Protein AF-A0A7X2TN56-F1 (afdb_monomer)

Nearest PDB structures (foldseek):
  4avc-assembly2_B  TM=2.077E-01  e=2.277E+00  Mycobacterium tuberculosis H37Rv
  4ava-assembly1_A  TM=2.487E-01  e=7.630E+00  Mycobacterium tuberculosis H37Rv
  7xuf-assembly1_C  TM=1.671E-01  e=6.124E+00  Arabidopsis thaliana

Structure (mmCIF, N/CA/C/O backbone):
data_AF-A0A7X2TN56-F1
#
_entry.id   AF-A0A7X2TN56-F1
#
loop_
_atom_site.group_PDB
_atom_site.id
_atom_site.type_symbol
_atom_site.label_atom_id
_atom_site.label_alt_id
_atom_site.label_comp_id
_atom_site.label_asym_id
_atom_site.label_entity_id
_atom_site.label_seq_id
_atom_site.pdbx_PDB_ins_code
_atom_site.Cartn_x
_atom_site.Cartn_y
_atom_site.Cartn_z
_atom_site.occupancy
_atom_site.B_iso_or_equiv
_atom_site.auth_seq_id
_atom_site.auth_comp_id
_atom_site.auth_asym_id
_atom_site.auth_atom_id
_atom_site.pdbx_PDB_model_num
ATOM 1 N N . MET A 1 1 ? 6.027 -19.552 -14.508 1.00 40.97 1 MET A N 1
ATOM 2 C CA . MET A 1 1 ? 5.319 -18.255 -14.494 1.00 40.97 1 MET A CA 1
ATOM 3 C C . MET A 1 1 ? 4.857 -18.017 -13.065 1.00 40.97 1 MET A C 1
ATOM 5 O O . MET A 1 1 ? 4.042 -18.793 -12.585 1.00 40.97 1 MET A O 1
ATOM 9 N N . ASN A 1 2 ? 5.426 -17.042 -12.348 1.00 51.38 2 ASN A N 1
ATOM 10 C CA . ASN A 1 2 ? 4.888 -16.657 -11.040 1.00 51.38 2 ASN A CA 1
ATOM 11 C C . ASN A 1 2 ? 3.576 -15.914 -11.295 1.00 51.38 2 ASN A C 1
ATOM 13 O O . ASN A 1 2 ? 3.593 -14.739 -11.657 1.00 51.38 2 ASN A O 1
ATOM 17 N N . ASN A 1 3 ? 2.447 -16.607 -11.154 1.00 54.91 3 ASN A N 1
ATOM 18 C CA . ASN A 1 3 ? 1.138 -15.969 -11.162 1.00 54.91 3 ASN A CA 1
ATOM 19 C C . ASN A 1 3 ? 1.107 -14.990 -9.982 1.00 54.91 3 ASN A C 1
ATOM 21 O O . ASN A 1 3 ? 1.046 -15.415 -8.831 1.00 54.91 3 ASN A O 1
ATOM 25 N N . LYS A 1 4 ? 1.221 -13.685 -10.257 1.00 68.69 4 LYS A N 1
ATOM 26 C CA . LYS A 1 4 ? 1.075 -12.632 -9.245 1.00 68.69 4 LYS A CA 1
ATOM 27 C C . LYS A 1 4 ? -0.399 -12.599 -8.830 1.00 68.69 4 LYS A C 1
ATOM 29 O O . LYS A 1 4 ? -1.201 -11.891 -9.428 1.00 68.69 4 LYS A O 1
ATOM 34 N N . THR A 1 5 ? -0.768 -13.446 -7.878 1.00 87.38 5 THR A N 1
ATOM 35 C CA . THR A 1 5 ? -2.113 -13.503 -7.306 1.00 87.38 5 THR A CA 1
ATOM 36 C C . THR A 1 5 ? -2.278 -12.427 -6.241 1.00 87.38 5 THR A C 1
ATOM 38 O O . THR A 1 5 ? -1.317 -12.047 -5.572 1.00 87.38 5 THR A O 1
ATOM 41 N N . TRP A 1 6 ? -3.508 -11.948 -6.076 1.00 95.06 6 TRP A N 1
ATOM 42 C CA . TRP A 1 6 ? -3.870 -11.062 -4.975 1.00 95.06 6 TRP A CA 1
ATOM 43 C C . TRP A 1 6 ? -3.708 -11.774 -3.632 1.00 95.06 6 TRP A C 1
ATOM 45 O O . TRP A 1 6 ? -4.160 -12.905 -3.466 1.00 95.06 6 TRP A O 1
ATOM 55 N N . ILE A 1 7 ? -3.084 -11.087 -2.683 1.00 96.50 7 ILE A N 1
ATOM 56 C CA . ILE A 1 7 ? -2.820 -11.543 -1.322 1.00 96.50 7 ILE A CA 1
ATOM 57 C C . ILE A 1 7 ? -3.685 -10.703 -0.381 1.00 96.50 7 ILE A C 1
ATOM 59 O O . ILE A 1 7 ? -3.515 -9.480 -0.337 1.00 96.50 7 ILE A O 1
ATOM 63 N N . PRO A 1 8 ? -4.629 -11.304 0.361 1.00 96.69 8 PRO A N 1
ATOM 64 C CA . PRO A 1 8 ? -5.421 -10.577 1.344 1.00 96.69 8 PRO A CA 1
ATOM 65 C C . PRO A 1 8 ? -4.536 -9.955 2.430 1.00 96.69 8 PRO A C 1
ATOM 67 O O . PRO A 1 8 ? -3.640 -10.610 2.961 1.00 96.69 8 PRO A O 1
ATOM 70 N N . CYS A 1 9 ? -4.830 -8.722 2.850 1.00 94.75 9 CYS A N 1
ATOM 71 C CA . CYS A 1 9 ? -4.097 -8.081 3.954 1.00 94.75 9 CYS A CA 1
ATOM 72 C C . CYS A 1 9 ? -4.238 -8.846 5.281 1.00 94.75 9 CYS A C 1
ATOM 74 O O . CYS A 1 9 ? -3.385 -8.726 6.155 1.00 94.75 9 CYS A O 1
ATOM 76 N N . SER A 1 10 ? -5.317 -9.621 5.434 1.00 94.81 10 SER A N 1
ATOM 77 C CA . SER A 1 10 ? -5.539 -10.519 6.571 1.00 94.81 10 SER A CA 1
ATOM 78 C C . SER A 1 10 ? -4.611 -11.735 6.580 1.00 94.81 10 SER A C 1
ATOM 80 O O . SER A 1 10 ? -4.457 -12.356 7.624 1.00 94.81 10 SER A O 1
ATOM 82 N N . GLU A 1 11 ? -4.043 -12.102 5.429 1.00 95.81 11 GLU A N 1
ATOM 83 C CA . GLU A 1 11 ? -3.051 -13.171 5.324 1.00 95.81 11 GLU A CA 1
ATOM 84 C C . GLU A 1 11 ? -1.667 -12.632 5.686 1.00 95.81 11 GLU A C 1
ATOM 86 O O . GLU A 1 11 ? -1.028 -13.127 6.612 1.00 95.81 11 GLU A O 1
ATOM 91 N N . ARG A 1 12 ? -1.212 -11.592 4.975 1.00 94.88 12 ARG A N 1
ATOM 92 C 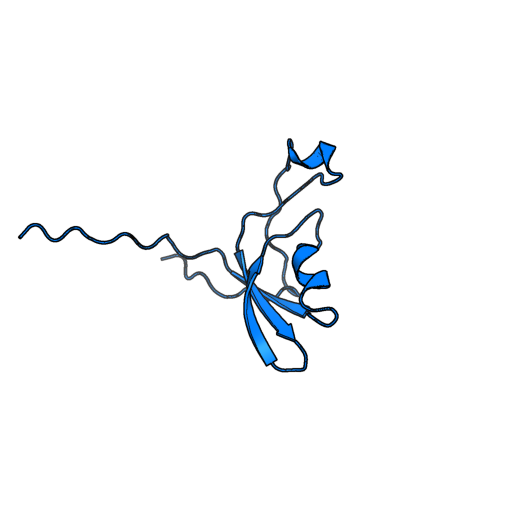CA . ARG A 1 12 ? 0.048 -10.899 5.265 1.00 94.88 12 ARG A CA 1
ATOM 93 C C . ARG A 1 12 ? 0.130 -9.539 4.584 1.00 94.88 12 ARG A C 1
ATOM 95 O O . ARG A 1 12 ? -0.527 -9.288 3.573 1.00 94.88 12 ARG A O 1
ATOM 102 N N . LEU A 1 13 ? 1.020 -8.696 5.095 1.00 95.12 13 LEU A N 1
ATOM 103 C CA . LEU A 1 13 ? 1.425 -7.444 4.456 1.00 95.12 13 LEU A CA 1
ATOM 104 C C . LEU A 1 13 ? 2.591 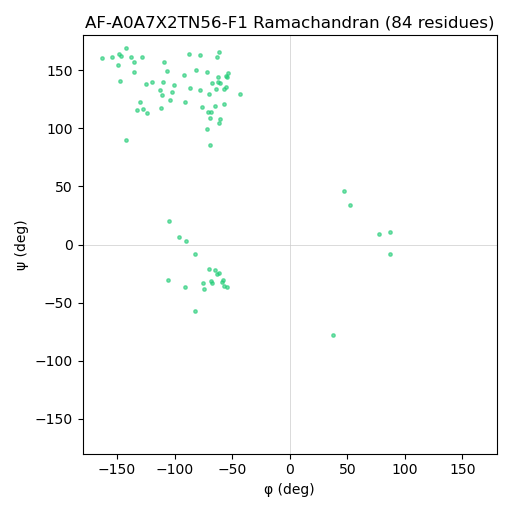-7.660 3.468 1.00 95.12 13 LEU A C 1
ATOM 106 O O . LEU A 1 13 ? 3.240 -8.717 3.500 1.00 95.12 13 LEU A O 1
ATOM 110 N N . PRO A 1 14 ? 2.855 -6.684 2.577 1.00 94.88 14 PRO A N 1
ATOM 111 C CA . PRO A 1 14 ? 4.083 -6.643 1.794 1.00 94.88 14 PRO A CA 1
ATOM 112 C C . PRO A 1 14 ? 5.326 -6.726 2.682 1.00 94.88 14 PRO A C 1
ATOM 114 O O . PRO A 1 14 ? 5.335 -6.246 3.813 1.00 94.88 14 PRO A O 1
ATOM 117 N N . GLU A 1 15 ? 6.385 -7.337 2.162 1.00 94.56 15 GLU A N 1
ATOM 118 C CA . GLU A 1 15 ? 7.651 -7.424 2.884 1.00 94.56 15 GLU A CA 1
ATOM 119 C C . GLU A 1 15 ? 8.317 -6.047 2.954 1.00 94.56 15 GLU A C 1
ATOM 121 O O . GLU A 1 15 ? 8.480 -5.374 1.932 1.00 94.56 15 GLU A O 1
ATOM 126 N N . GLU A 1 16 ? 8.714 -5.639 4.158 1.00 93.81 16 GLU A N 1
ATOM 127 C CA . GLU A 1 16 ? 9.415 -4.380 4.390 1.00 93.81 16 GLU A CA 1
ATOM 128 C C . GLU A 1 16 ? 10.918 -4.599 4.552 1.00 93.81 16 GLU A C 1
ATOM 130 O O . GLU A 1 16 ? 11.365 -5.496 5.268 1.00 93.81 16 GLU A O 1
ATOM 135 N N . LYS A 1 17 ? 11.703 -3.727 3.918 1.00 90.44 17 LYS A N 1
ATOM 136 C CA . LYS A 1 17 ? 13.167 -3.698 4.000 1.00 90.44 17 LYS A CA 1
ATOM 137 C C . LYS A 1 17 ? 13.610 -2.473 4.797 1.00 90.44 17 LYS A C 1
ATOM 139 O O . LYS A 1 17 ? 12.862 -1.499 4.889 1.00 90.44 17 LYS A O 1
ATOM 144 N N . ASP A 1 18 ? 14.814 -2.516 5.373 1.00 86.94 18 ASP A N 1
ATOM 145 C CA . ASP A 1 18 ? 15.379 -1.364 6.089 1.00 86.94 18 ASP A CA 1
ATOM 146 C C . ASP A 1 18 ? 15.432 -0.163 5.143 1.00 86.94 18 ASP A C 1
ATOM 148 O O . ASP A 1 18 ? 16.019 -0.209 4.059 1.00 86.94 18 ASP A O 1
ATOM 152 N N . ALA A 1 19 ? 14.752 0.899 5.553 1.00 78.19 19 ALA A N 1
ATOM 153 C CA . ALA A 1 19 ? 14.516 2.057 4.725 1.00 78.19 19 ALA A CA 1
ATOM 154 C C . ALA A 1 19 ? 15.616 3.114 4.858 1.00 78.19 19 ALA A C 1
ATOM 156 O O . ALA A 1 19 ? 15.477 4.160 4.229 1.00 78.19 19 ALA A O 1
ATOM 157 N N . GLY A 1 20 ? 16.677 2.858 5.644 1.00 78.00 20 GLY A N 1
ATOM 158 C CA . GLY A 1 20 ? 17.931 3.614 5.780 1.00 78.00 20 GLY A CA 1
ATOM 159 C C . GLY A 1 20 ? 17.805 5.140 5.712 1.00 78.00 20 GLY A C 1
ATOM 160 O O . GLY A 1 20 ? 17.826 5.834 6.725 1.00 78.00 20 GLY A O 1
ATOM 161 N N . ILE A 1 21 ? 17.665 5.655 4.491 1.00 72.50 21 ILE A N 1
ATOM 162 C CA . ILE A 1 21 ? 17.407 7.056 4.137 1.00 72.50 21 ILE A CA 1
ATOM 163 C C . ILE A 1 21 ? 16.164 7.629 4.851 1.00 72.50 21 ILE A C 1
ATOM 165 O O . ILE A 1 21 ? 16.181 8.789 5.260 1.00 72.50 21 ILE A O 1
ATOM 169 N N . LEU A 1 22 ? 15.108 6.833 5.045 1.00 73.56 22 LEU A N 1
ATOM 170 C CA . LEU A 1 22 ? 13.845 7.268 5.656 1.00 73.56 22 LEU A CA 1
ATOM 171 C C . LEU A 1 22 ? 13.864 7.282 7.193 1.00 73.56 22 LEU A C 1
ATOM 173 O O . LEU A 1 22 ? 12.963 7.873 7.788 1.00 73.56 22 LEU A O 1
ATOM 177 N N . LYS A 1 23 ? 14.916 6.763 7.848 1.00 74.06 23 LYS A N 1
ATOM 178 C CA . LYS A 1 23 ? 15.055 6.822 9.321 1.00 74.06 23 LYS A CA 1
ATOM 179 C C . LYS A 1 23 ? 15.019 8.254 9.840 1.00 74.06 23 LYS A C 1
ATOM 181 O O . LYS A 1 23 ? 14.427 8.531 10.877 1.00 74.06 23 LYS A O 1
ATOM 186 N N . LYS A 1 24 ? 15.583 9.191 9.071 1.00 74.31 24 LYS A N 1
ATOM 187 C CA . LYS A 1 24 ? 15.552 10.632 9.375 1.00 74.31 24 LYS A CA 1
ATOM 188 C C . LYS A 1 24 ? 14.141 11.233 9.338 1.00 74.31 24 LYS A C 1
ATOM 190 O O . LYS A 1 24 ? 13.926 12.279 9.935 1.00 74.31 24 LYS A O 1
ATOM 195 N N . LEU A 1 25 ? 13.207 10.584 8.643 1.00 73.62 25 LEU A N 1
ATOM 196 C CA . LEU A 1 25 ? 11.794 10.961 8.562 1.00 73.62 25 LEU A CA 1
ATOM 197 C C . LEU A 1 25 ? 10.924 10.178 9.562 1.00 73.62 25 LEU A C 1
ATOM 199 O O . LEU A 1 25 ? 9.705 10.314 9.539 1.00 73.62 25 LEU A O 1
ATOM 203 N N . GLY A 1 26 ? 11.540 9.385 10.447 1.00 77.19 26 GLY A N 1
ATOM 204 C CA . GLY A 1 26 ? 10.844 8.611 11.474 1.00 77.19 26 GLY A CA 1
ATOM 205 C C . GLY A 1 26 ? 10.355 7.234 11.024 1.00 77.19 26 GLY A C 1
ATOM 206 O O . GLY A 1 26 ? 9.600 6.618 11.766 1.00 77.19 26 GLY A O 1
ATOM 207 N N . THR A 1 27 ? 10.777 6.749 9.849 1.00 76.94 27 THR A N 1
ATOM 208 C CA . THR A 1 27 ? 10.456 5.396 9.363 1.00 76.94 27 THR A CA 1
ATOM 209 C C . THR A 1 27 ? 11.690 4.508 9.352 1.00 76.94 27 THR A C 1
ATOM 211 O O . THR A 1 27 ? 12.694 4.846 8.723 1.00 76.94 27 THR A O 1
ATOM 214 N N . GLU A 1 28 ? 11.604 3.325 9.954 1.00 81.81 28 GLU A N 1
ATOM 215 C CA . GLU A 1 28 ? 12.711 2.366 9.957 1.00 81.81 28 GLU A CA 1
ATOM 216 C C . GLU A 1 28 ? 12.664 1.396 8.777 1.00 81.81 28 GLU A C 1
ATOM 218 O O . GLU A 1 28 ? 13.714 1.048 8.228 1.00 81.81 28 GLU A O 1
ATOM 223 N N . LYS A 1 29 ? 11.465 0.970 8.369 1.00 89.69 29 LYS A N 1
ATOM 224 C CA . LYS A 1 29 ? 11.259 -0.039 7.330 1.00 89.69 29 LYS A CA 1
ATOM 225 C C . LYS A 1 29 ? 10.169 0.358 6.348 1.00 89.69 29 LYS A C 1
ATOM 227 O O . LYS A 1 29 ? 9.207 1.041 6.687 1.00 89.69 29 LYS A O 1
ATOM 232 N N . ARG A 1 30 ? 10.331 -0.083 5.103 1.00 91.12 30 ARG A N 1
ATOM 233 C CA . ARG A 1 30 ? 9.395 0.218 4.024 1.00 91.12 30 ARG A CA 1
ATOM 234 C C . ARG A 1 30 ? 9.307 -0.929 3.029 1.00 91.12 30 ARG A C 1
ATOM 236 O O . ARG A 1 30 ? 10.330 -1.518 2.676 1.00 91.12 30 ARG A O 1
ATOM 243 N N . SER A 1 31 ? 8.105 -1.222 2.545 1.00 92.88 31 SER A N 1
ATOM 244 C CA . SER A 1 31 ? 7.923 -2.160 1.437 1.00 92.88 31 SER A CA 1
ATOM 245 C C . SER A 1 31 ? 8.259 -1.535 0.083 1.00 92.88 31 SER A C 1
ATOM 247 O O . SER A 1 31 ? 8.255 -0.314 -0.097 1.00 92.88 31 SER A O 1
ATOM 249 N N . GLU A 1 32 ? 8.470 -2.380 -0.924 1.00 92.06 32 GLU A N 1
ATOM 250 C CA . GLU A 1 32 ? 8.360 -1.933 -2.314 1.00 92.06 32 GLU A CA 1
ATOM 251 C C . GLU A 1 32 ? 6.921 -1.483 -2.619 1.00 92.06 32 GLU A C 1
ATOM 253 O O . GLU A 1 32 ? 5.975 -1.814 -1.892 1.00 92.06 32 GLU A O 1
ATOM 258 N N . TYR A 1 33 ? 6.748 -0.704 -3.688 1.00 92.44 33 TYR A N 1
ATOM 259 C CA . TYR A 1 33 ? 5.411 -0.361 -4.156 1.00 92.44 33 TYR A CA 1
ATOM 260 C C . TYR A 1 33 ? 4.702 -1.600 -4.705 1.00 92.44 33 TYR A C 1
ATOM 262 O O . TYR A 1 33 ? 5.279 -2.410 -5.432 1.00 92.44 33 TYR A O 1
ATOM 270 N N . VAL A 1 34 ? 3.423 -1.708 -4.378 1.00 94.50 34 VAL A N 1
ATOM 271 C CA . VAL A 1 34 ? 2.529 -2.790 -4.786 1.00 94.50 34 VAL A CA 1
ATOM 272 C C . VAL A 1 34 ? 1.262 -2.208 -5.401 1.00 94.50 34 VAL A C 1
ATOM 274 O O . VAL A 1 34 ? 0.935 -1.037 -5.182 1.00 94.50 34 VAL A O 1
ATOM 277 N N . LEU A 1 35 ? 0.531 -3.030 -6.154 1.00 94.81 35 LEU A N 1
ATOM 278 C CA . LEU A 1 35 ? -0.883 -2.759 -6.390 1.00 94.81 35 LEU A CA 1
ATOM 279 C C . LEU A 1 35 ? -1.655 -3.170 -5.145 1.00 94.81 35 LEU A C 1
ATOM 281 O O . LEU A 1 35 ? -1.455 -4.260 -4.616 1.00 94.81 35 LEU A O 1
ATOM 285 N N . ALA A 1 36 ? -2.547 -2.304 -4.697 1.00 94.25 36 ALA A N 1
ATOM 286 C CA . ALA A 1 36 ? -3.411 -2.518 -3.557 1.00 94.25 36 ALA A CA 1
ATOM 287 C C . ALA A 1 36 ? -4.865 -2.317 -3.980 1.00 94.25 36 ALA A C 1
ATOM 289 O O . ALA A 1 36 ? -5.182 -1.383 -4.714 1.00 94.25 36 ALA A O 1
ATOM 290 N N . THR A 1 37 ? -5.755 -3.179 -3.502 1.00 94.50 37 THR A N 1
ATOM 291 C CA . THR A 1 37 ? -7.196 -2.951 -3.567 1.00 94.50 37 THR A CA 1
ATOM 292 C C . THR A 1 37 ? -7.621 -2.242 -2.296 1.00 94.50 37 TH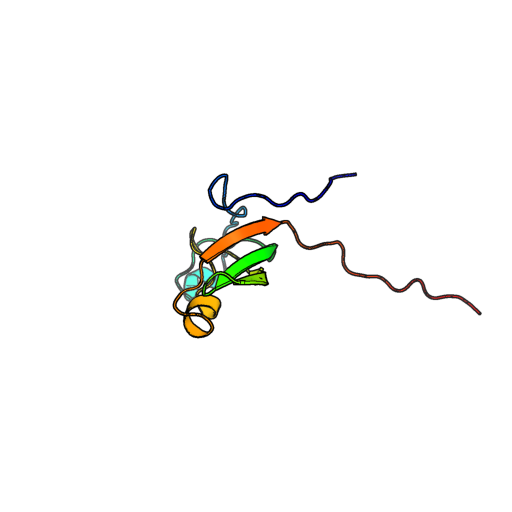R A C 1
ATOM 294 O O . THR A 1 37 ? -7.417 -2.758 -1.192 1.00 94.50 37 THR A O 1
ATOM 297 N N . VAL A 1 38 ? -8.238 -1.077 -2.453 1.00 92.38 38 VAL A N 1
ATOM 298 C CA . VAL A 1 38 ? -8.834 -0.320 -1.355 1.00 92.38 38 VAL A CA 1
ATOM 299 C C . VAL A 1 38 ? -10.345 -0.346 -1.472 1.00 92.38 38 VAL A C 1
ATOM 301 O O . VAL A 1 38 ? -10.896 -0.256 -2.567 1.00 92.38 38 VAL A O 1
ATOM 304 N N . GLU A 1 39 ? -11.003 -0.494 -0.331 1.00 92.44 39 GLU A N 1
ATOM 305 C CA . GLU A 1 39 ? -12.445 -0.387 -0.190 1.00 92.44 39 GLU A CA 1
ATOM 306 C C . GLU A 1 39 ? -12.770 0.965 0.449 1.00 92.44 39 GLU A C 1
ATOM 308 O O . GLU A 1 39 ? -12.240 1.294 1.513 1.00 92.44 39 GLU A O 1
ATOM 313 N N . VAL A 1 40 ? -13.608 1.757 -0.216 1.00 89.06 40 VAL A N 1
ATOM 314 C CA . VAL A 1 40 ? -14.058 3.077 0.236 1.00 89.06 40 VAL A CA 1
ATOM 315 C C . VAL A 1 40 ? -15.571 3.119 0.069 1.00 89.06 40 VAL A C 1
ATOM 317 O O . VAL A 1 40 ? -16.076 3.021 -1.044 1.00 89.06 40 VAL A O 1
ATOM 320 N N . LYS A 1 41 ? -16.311 3.240 1.179 1.00 88.31 41 LYS A N 1
ATOM 321 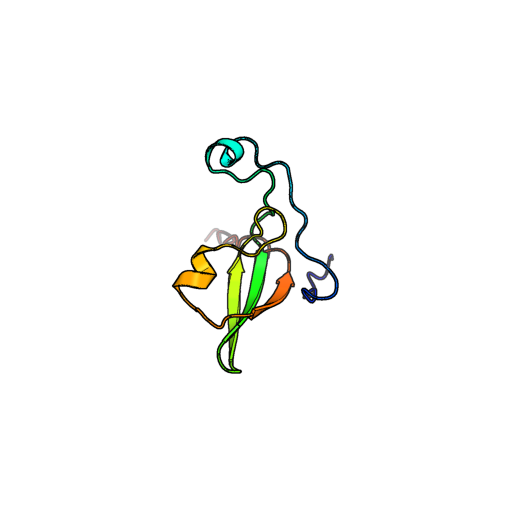C CA . LYS A 1 41 ? -17.789 3.300 1.181 1.00 88.31 41 LYS A CA 1
ATOM 322 C C . LYS A 1 41 ? -18.470 2.150 0.409 1.00 88.31 41 LYS A C 1
ATOM 324 O O . LYS A 1 41 ? -19.520 2.340 -0.192 1.00 88.31 41 LYS A O 1
ATOM 329 N N . GLY A 1 42 ? -17.875 0.956 0.442 1.00 88.19 42 GLY A N 1
ATOM 330 C CA . GLY A 1 42 ? -18.388 -0.243 -0.232 1.00 88.19 42 GLY A CA 1
ATOM 331 C C . GLY A 1 42 ? -17.951 -0.403 -1.692 1.00 88.19 42 GLY A C 1
ATOM 332 O O . GLY A 1 42 ? -18.148 -1.474 -2.262 1.00 88.19 42 GLY A O 1
ATOM 333 N N . GLU A 1 43 ? -17.307 0.603 -2.286 1.00 90.69 43 GLU A N 1
ATOM 334 C CA . GLU A 1 43 ? -16.700 0.493 -3.612 1.00 90.69 43 GLU A CA 1
ATOM 335 C C . GLU A 1 43 ? -15.239 0.065 -3.512 1.00 90.69 43 GLU A C 1
ATOM 337 O O . GLU A 1 43 ? -14.527 0.439 -2.577 1.00 90.69 43 GLU A O 1
ATOM 342 N N . ARG A 1 44 ? -14.778 -0.720 -4.491 1.00 93.06 44 ARG A N 1
ATOM 343 C CA . ARG A 1 44 ? -13.393 -1.195 -4.563 1.00 93.06 44 ARG A CA 1
ATOM 344 C C . ARG A 1 44 ? -12.669 -0.573 -5.739 1.00 93.06 44 ARG A C 1
ATOM 346 O O . ARG A 1 44 ? -13.165 -0.604 -6.860 1.00 93.06 44 ARG A O 1
ATOM 353 N N . MET A 1 45 ? -11.461 -0.088 -5.486 1.00 91.75 45 MET A N 1
ATOM 354 C CA . MET A 1 45 ? -10.568 0.435 -6.517 1.00 91.75 45 MET A CA 1
ATOM 355 C C . MET A 1 45 ? -9.145 -0.078 -6.319 1.00 91.75 45 MET A C 1
ATOM 357 O O . MET A 1 45 ? -8.753 -0.459 -5.213 1.00 91.75 45 MET A O 1
ATOM 361 N N . THR A 1 46 ? -8.371 -0.074 -7.401 1.00 92.88 46 THR A N 1
ATOM 362 C CA . THR A 1 46 ? -6.959 -0.459 -7.387 1.00 92.88 46 THR A CA 1
ATOM 363 C C . THR A 1 46 ? -6.084 0.783 -7.428 1.00 92.88 46 THR A C 1
ATOM 365 O O . THR A 1 46 ? -6.280 1.665 -8.258 1.00 92.88 46 THR A O 1
ATOM 368 N N . VAL A 1 47 ? -5.102 0.832 -6.538 1.00 91.56 47 VAL A N 1
ATOM 369 C CA . VAL A 1 47 ? -4.194 1.962 -6.328 1.00 91.56 47 VAL A CA 1
ATOM 370 C C . VAL A 1 47 ? -2.772 1.450 -6.123 1.00 91.56 47 VAL A C 1
ATOM 372 O O . VAL A 1 47 ? -2.563 0.280 -5.800 1.00 91.56 47 VAL A O 1
ATOM 375 N N . THR A 1 48 ? -1.778 2.314 -6.298 1.00 92.88 48 THR A N 1
ATOM 376 C CA . THR A 1 48 ? -0.401 2.015 -5.894 1.00 92.88 48 THR A CA 1
ATOM 377 C C . THR A 1 48 ? -0.197 2.401 -4.433 1.00 92.88 48 THR A C 1
ATOM 379 O O . THR A 1 48 ? -0.626 3.466 -3.992 1.00 92.88 48 THR A O 1
ATOM 382 N N . ALA A 1 49 ? 0.440 1.523 -3.662 1.00 92.38 49 ALA A N 1
ATOM 383 C CA . ALA A 1 49 ? 0.658 1.726 -2.233 1.00 92.38 49 ALA A CA 1
ATOM 384 C C . ALA A 1 49 ? 1.968 1.086 -1.775 1.00 92.38 49 ALA A C 1
ATOM 386 O O . ALA A 1 49 ? 2.521 0.227 -2.458 1.00 92.38 49 ALA A O 1
ATOM 387 N N . CYS A 1 50 ? 2.448 1.475 -0.600 1.00 92.88 50 CYS A N 1
ATOM 388 C CA . CYS A 1 50 ? 3.476 0.742 0.133 1.00 92.88 50 CYS A CA 1
ATOM 389 C C . CYS A 1 50 ? 3.175 0.805 1.633 1.00 92.88 50 CYS A C 1
ATOM 391 O O . CYS A 1 50 ? 2.284 1.549 2.062 1.00 92.88 50 CYS A O 1
ATOM 393 N N . THR A 1 51 ? 3.882 -0.002 2.415 1.00 93.06 51 THR A N 1
ATOM 394 C CA . THR A 1 51 ? 3.803 0.032 3.872 1.00 93.06 51 THR A CA 1
ATOM 395 C C . THR A 1 51 ? 5.059 0.657 4.471 1.00 93.06 51 THR A C 1
ATOM 397 O O . THR A 1 51 ? 6.146 0.584 3.892 1.00 93.06 51 THR A O 1
ATOM 400 N N . TYR A 1 52 ? 4.865 1.311 5.611 1.00 91.38 52 TYR A N 1
ATOM 401 C CA . TYR A 1 52 ? 5.861 1.943 6.460 1.00 91.38 52 TYR A CA 1
ATOM 402 C C . TYR A 1 52 ? 5.662 1.395 7.873 1.00 91.38 52 TYR A C 1
ATOM 404 O O . TYR A 1 52 ? 4.593 1.588 8.461 1.00 91.38 52 TYR A O 1
ATOM 412 N N . ASP A 1 53 ? 6.664 0.698 8.401 1.00 90.06 53 ASP A N 1
ATOM 413 C CA . ASP A 1 53 ? 6.655 0.099 9.741 1.00 90.06 53 ASP A CA 1
ATOM 414 C C . ASP A 1 53 ? 5.358 -0.686 10.055 1.00 90.06 53 ASP A C 1
ATOM 416 O O . ASP A 1 53 ? 4.717 -0.520 11.099 1.00 90.06 53 ASP A O 1
ATOM 420 N N . GLY A 1 54 ? 4.928 -1.520 9.106 1.00 90.19 54 GLY A N 1
ATOM 421 C CA . GLY A 1 54 ? 3.736 -2.364 9.196 1.00 90.19 54 GLY A CA 1
ATOM 422 C C . GLY A 1 54 ? 2.405 -1.638 8.977 1.00 90.19 54 GLY A C 1
ATOM 423 O O . GLY A 1 54 ? 1.344 -2.222 9.210 1.00 90.19 54 GLY A O 1
ATOM 424 N N . LYS A 1 55 ? 2.419 -0.373 8.541 1.00 90.88 55 LYS A N 1
ATOM 425 C CA . LYS A 1 55 ? 1.213 0.427 8.274 1.00 90.88 55 LYS A CA 1
ATOM 426 C C . LYS A 1 55 ? 1.166 0.873 6.822 1.00 90.88 55 LYS A C 1
ATOM 428 O O . LYS A 1 55 ? 2.173 1.281 6.264 1.00 90.88 55 LYS A O 1
ATOM 433 N N . TRP A 1 56 ? -0.014 0.844 6.212 1.00 90.62 56 TRP A N 1
ATOM 434 C CA . TRP A 1 56 ? -0.209 1.397 4.870 1.00 90.62 56 TRP A CA 1
ATOM 435 C C . TRP A 1 56 ? 0.071 2.907 4.835 1.00 90.62 56 TRP A C 1
ATOM 437 O O . TRP A 1 56 ? -0.222 3.612 5.804 1.00 90.62 56 TRP A O 1
ATOM 447 N N . ASP A 1 57 ? 0.650 3.369 3.721 1.00 82.88 57 ASP A N 1
ATOM 448 C CA . ASP A 1 57 ? 1.055 4.760 3.475 1.00 82.88 57 ASP A CA 1
ATOM 449 C C . ASP A 1 57 ? -0.008 5.780 3.927 1.00 82.88 57 ASP A C 1
ATOM 451 O O . ASP A 1 57 ? -1.189 5.707 3.573 1.00 82.88 57 ASP A O 1
ATOM 455 N N . TRP A 1 58 ? 0.442 6.763 4.709 1.00 66.00 58 TRP A N 1
ATOM 456 C CA . TRP A 1 58 ? -0.377 7.826 5.285 1.00 66.00 58 TRP A CA 1
ATOM 457 C C . TRP A 1 58 ? -1.016 8.737 4.239 1.00 66.00 58 TRP A C 1
ATOM 459 O O . TRP A 1 58 ? -2.082 9.291 4.509 1.00 66.00 58 TRP A O 1
ATOM 469 N N . ASN A 1 59 ? -0.434 8.862 3.042 1.00 68.00 59 ASN A N 1
ATOM 470 C CA . ASN A 1 59 ? -1.016 9.665 1.963 1.00 68.00 59 ASN A CA 1
ATOM 471 C C . ASN A 1 59 ? -2.429 9.192 1.581 1.00 68.00 59 ASN A C 1
ATOM 473 O O . AS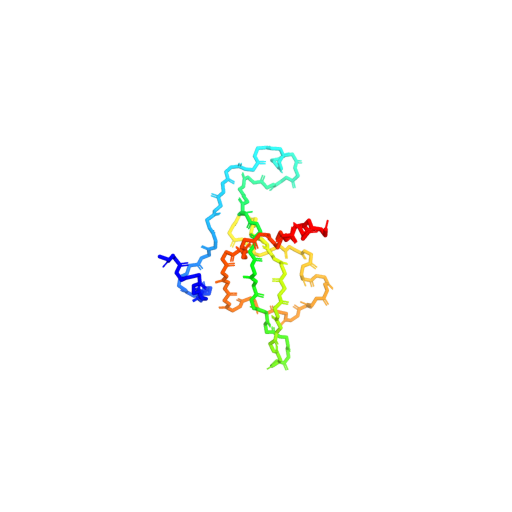N A 1 59 ? -3.284 10.008 1.238 1.00 68.00 59 ASN A O 1
ATOM 477 N N . MET A 1 60 ? -2.719 7.894 1.727 1.00 67.12 60 MET A N 1
ATOM 478 C CA . MET A 1 60 ? -4.063 7.362 1.490 1.00 67.12 60 MET A CA 1
ATOM 479 C C . MET A 1 60 ? -5.086 7.848 2.515 1.00 67.12 60 MET A C 1
ATOM 481 O O . MET A 1 60 ? -6.239 8.083 2.165 1.00 67.12 60 MET A O 1
ATOM 485 N N . LYS A 1 61 ? -4.664 8.058 3.766 1.00 67.62 61 LYS A N 1
ATOM 486 C CA . LYS A 1 61 ? -5.553 8.479 4.855 1.00 67.62 61 LYS A CA 1
ATOM 487 C C . LYS A 1 61 ? -6.071 9.905 4.670 1.00 67.62 61 LYS A C 1
ATOM 489 O O . LYS A 1 61 ? -7.193 10.194 5.073 1.00 67.62 61 LYS A O 1
ATOM 494 N N . TYR A 1 62 ? -5.278 10.782 4.054 1.00 72.62 62 TYR A N 1
ATOM 495 C CA . TYR A 1 62 ? -5.711 12.144 3.730 1.00 72.62 62 TYR A CA 1
ATOM 496 C C . TYR A 1 62 ? -6.684 12.179 2.549 1.00 72.62 62 TYR A C 1
ATOM 498 O O . TYR A 1 62 ? -7.640 12.949 2.572 1.00 72.62 62 TYR A O 1
ATOM 506 N N . ALA A 1 63 ? -6.459 11.341 1.533 1.00 70.25 63 ALA A N 1
ATOM 507 C CA . ALA A 1 63 ? -7.324 11.274 0.358 1.00 70.25 63 ALA A CA 1
ATOM 508 C C . ALA A 1 63 ? -8.653 10.549 0.643 1.00 70.25 63 ALA A C 1
ATOM 510 O O . ALA A 1 63 ? -9.689 10.910 0.087 1.00 70.25 63 ALA A O 1
ATOM 511 N N . PHE A 1 64 ? -8.635 9.549 1.527 1.00 73.00 64 PHE A N 1
ATOM 512 C CA . PHE A 1 64 ? -9.775 8.682 1.802 1.00 73.00 64 PHE A CA 1
ATOM 513 C C . PHE A 1 64 ? -9.838 8.353 3.303 1.00 73.00 64 PHE A C 1
ATOM 515 O O . PHE A 1 64 ? -9.267 7.356 3.724 1.00 73.00 64 PHE A O 1
ATOM 522 N N . PRO A 1 65 ? -10.528 9.143 4.143 1.00 74.44 65 PRO A N 1
ATOM 523 C CA . PRO A 1 65 ? -10.522 8.948 5.599 1.00 74.44 65 PRO A CA 1
ATOM 524 C C . PRO A 1 65 ? -11.014 7.565 6.059 1.00 74.44 65 PRO A C 1
ATOM 526 O O . PRO A 1 65 ? -10.508 7.030 7.044 1.00 74.44 65 PRO A O 1
ATOM 529 N N . ASP A 1 66 ? -11.950 6.978 5.306 1.00 83.00 66 ASP A N 1
ATOM 530 C CA . ASP A 1 66 ? -12.619 5.705 5.613 1.00 83.00 66 ASP A CA 1
ATOM 531 C C . ASP A 1 66 ? -12.115 4.532 4.753 1.00 83.00 66 ASP A C 1
ATOM 533 O O . ASP A 1 66 ? -12.820 3.539 4.567 1.00 83.00 66 ASP A O 1
ATOM 537 N N . PHE A 1 67 ? -10.924 4.648 4.159 1.00 86.06 67 PHE A N 1
ATOM 538 C CA . PHE A 1 67 ? -10.393 3.573 3.326 1.00 86.06 67 PHE A CA 1
ATOM 539 C C . PHE A 1 67 ? -9.945 2.362 4.137 1.00 86.06 67 PHE A C 1
ATOM 541 O O . PHE A 1 67 ? -9.405 2.468 5.242 1.00 86.06 67 PHE A O 1
ATOM 548 N N . LYS A 1 68 ? -10.073 1.191 3.517 1.00 90.94 68 LYS A N 1
ATOM 549 C CA . LYS A 1 68 ? -9.459 -0.044 3.993 1.00 90.94 68 LYS A CA 1
ATOM 550 C C . LYS A 1 68 ? -8.714 -0.718 2.858 1.00 90.94 68 LYS A C 1
ATOM 552 O O . LYS A 1 68 ? -9.317 -1.078 1.852 1.00 90.94 68 LYS A O 1
ATOM 557 N N . VAL A 1 69 ? -7.417 -0.952 3.032 1.00 93.25 69 VAL A N 1
ATOM 558 C CA . VAL A 1 69 ? -6.668 -1.813 2.110 1.00 93.25 69 VAL A CA 1
ATOM 559 C C . VAL A 1 69 ? -7.019 -3.270 2.404 1.00 93.25 69 VAL A C 1
ATOM 561 O O . VAL A 1 69 ? -6.794 -3.746 3.518 1.00 93.25 69 VAL A O 1
ATOM 564 N N . VAL A 1 70 ? -7.591 -3.977 1.428 1.00 95.44 70 VAL A N 1
ATOM 565 C CA . VAL A 1 70 ? -8.129 -5.338 1.623 1.00 95.44 70 VAL A CA 1
ATOM 566 C C . VAL A 1 70 ? -7.254 -6.434 1.020 1.00 95.44 70 VAL A C 1
ATOM 568 O O . VAL A 1 70 ? -7.209 -7.538 1.561 1.00 95.44 70 VAL A O 1
ATOM 571 N N . ALA A 1 71 ? -6.538 -6.139 -0.062 1.00 96.62 71 ALA A N 1
ATOM 572 C CA . ALA A 1 71 ? -5.632 -7.074 -0.718 1.00 96.62 71 ALA A CA 1
ATOM 573 C C . ALA A 1 71 ? -4.532 -6.324 -1.474 1.00 96.62 71 ALA A C 1
ATOM 575 O O . ALA A 1 71 ? -4.688 -5.144 -1.790 1.00 96.62 71 ALA A O 1
ATOM 576 N N . TRP A 1 72 ? -3.439 -7.010 -1.791 1.00 96.19 72 TRP A N 1
ATOM 577 C CA . TRP A 1 72 ? -2.333 -6.452 -2.562 1.00 96.19 72 TRP A CA 1
ATOM 578 C C . TRP A 1 72 ? -1.655 -7.496 -3.451 1.00 96.19 72 TRP A C 1
ATOM 580 O O . TRP A 1 72 ? -1.808 -8.697 -3.249 1.00 96.19 72 TRP A O 1
ATOM 590 N N . MET A 1 73 ? -0.891 -7.045 -4.439 1.00 96.00 73 MET A N 1
ATOM 591 C CA . MET A 1 73 ? -0.027 -7.892 -5.261 1.00 96.00 73 MET A CA 1
ATO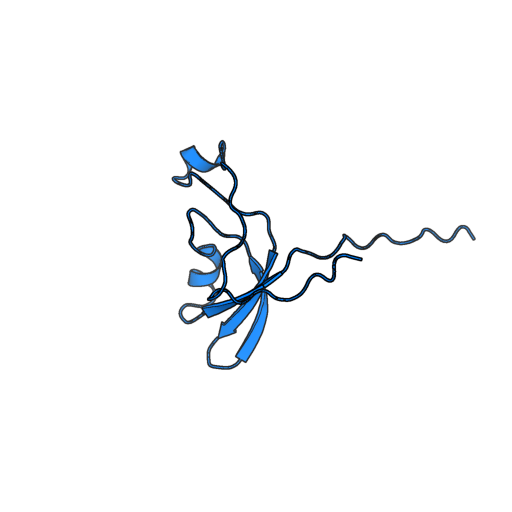M 592 C C . MET A 1 73 ? 1.207 -7.108 -5.733 1.00 96.00 73 MET A C 1
ATOM 594 O O . MET A 1 73 ? 1.135 -5.883 -5.871 1.00 96.00 73 MET A O 1
ATOM 598 N N . PRO A 1 74 ? 2.340 -7.774 -6.027 1.00 95.06 74 PRO A N 1
ATOM 599 C CA . PRO A 1 74 ? 3.490 -7.107 -6.631 1.00 95.06 74 PRO A CA 1
ATOM 600 C C . PRO A 1 74 ? 3.102 -6.393 -7.929 1.00 95.06 74 PRO A C 1
ATOM 602 O O . PRO A 1 74 ? 2.278 -6.903 -8.694 1.00 95.06 74 PRO A O 1
ATOM 605 N N . LEU A 1 75 ? 3.726 -5.243 -8.206 1.00 93.75 75 LEU A N 1
ATOM 606 C CA . LEU A 1 75 ? 3.530 -4.535 -9.473 1.00 93.75 75 LEU A CA 1
ATOM 607 C C . LEU A 1 75 ? 3.812 -5.468 -10.664 1.00 93.75 75 LEU A C 1
ATOM 609 O O . LEU A 1 75 ? 4.706 -6.322 -10.573 1.00 93.75 75 LEU A O 1
ATOM 613 N N . PRO A 1 76 ? 3.072 -5.348 -11.782 1.00 91.38 76 PRO A N 1
ATOM 614 C CA . PRO A 1 76 ? 3.387 -6.076 -13.005 1.00 91.38 76 PRO A CA 1
ATOM 615 C C . PRO A 1 76 ? 4.773 -5.678 -13.524 1.00 91.38 76 PRO A 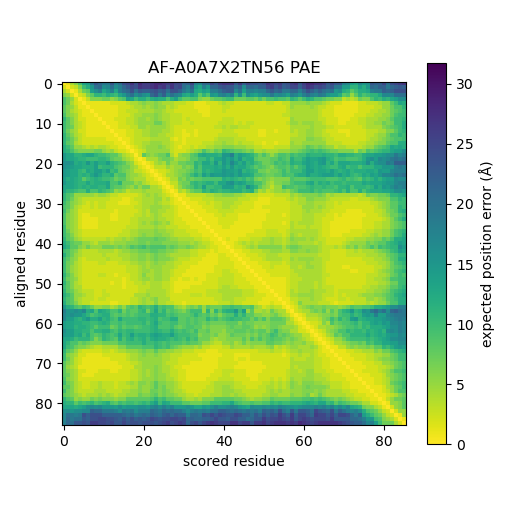C 1
ATOM 617 O O . PRO A 1 76 ? 5.371 -4.701 -13.073 1.00 91.38 76 PRO A O 1
ATOM 620 N N . GLU A 1 77 ? 5.308 -6.464 -14.454 1.00 90.88 77 GLU A N 1
ATOM 621 C CA . GLU A 1 77 ? 6.508 -6.006 -15.155 1.00 90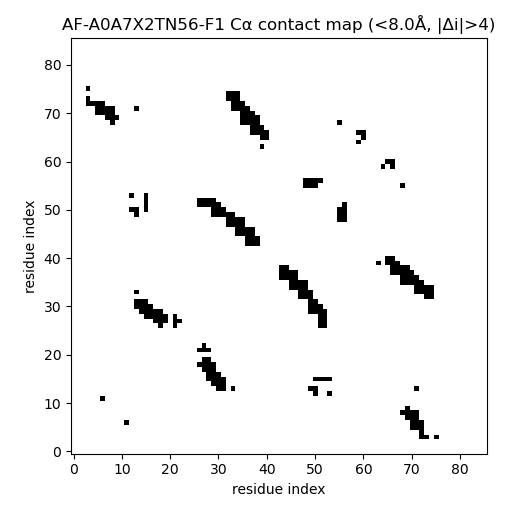.88 77 GLU A CA 1
ATOM 622 C C . GLU A 1 77 ? 6.182 -4.718 -15.928 1.00 90.88 77 GLU A C 1
ATOM 624 O O . GLU A 1 77 ? 5.080 -4.611 -16.477 1.00 90.88 77 GLU A O 1
ATOM 629 N N . PRO A 1 78 ? 7.091 -3.725 -15.949 1.00 90.56 78 PRO A N 1
ATOM 630 C CA . PRO A 1 78 ? 6.879 -2.511 -16.721 1.00 90.56 78 PRO A CA 1
ATOM 631 C C . PRO A 1 78 ? 6.611 -2.846 -18.188 1.00 90.56 78 PRO A C 1
ATOM 633 O O . PRO A 1 78 ? 7.332 -3.654 -18.775 1.00 90.56 78 PRO A O 1
ATOM 636 N N . TYR A 1 79 ? 5.608 -2.201 -18.783 1.00 91.12 79 TYR A N 1
ATOM 637 C CA . TYR A 1 79 ? 5.376 -2.298 -20.220 1.00 91.12 79 TYR A CA 1
ATOM 638 C C . TYR A 1 79 ? 6.632 -1.859 -20.979 1.00 91.12 79 TYR A C 1
ATOM 640 O O . TYR A 1 79 ? 7.237 -0.831 -20.664 1.00 91.12 79 TYR A O 1
ATOM 648 N N . ARG A 1 80 ? 7.022 -2.647 -21.978 1.00 88.56 80 ARG A N 1
ATOM 649 C CA . ARG A 1 80 ? 8.100 -2.323 -22.906 1.00 88.56 80 ARG A CA 1
ATOM 650 C C . ARG A 1 80 ? 7.512 -2.397 -24.299 1.00 88.56 80 ARG A C 1
ATOM 652 O O . ARG A 1 80 ? 7.100 -3.468 -24.730 1.00 88.56 80 ARG A O 1
ATOM 659 N N . GLU A 1 81 ? 7.440 -1.251 -24.963 1.00 90.94 81 GLU A N 1
ATOM 660 C CA . GLU A 1 81 ? 7.051 -1.206 -26.364 1.00 90.94 81 GLU A CA 1
ATOM 661 C C . GLU A 1 81 ? 8.116 -1.936 -27.186 1.00 90.94 81 GLU A C 1
ATOM 663 O O . GLU A 1 81 ? 9.294 -1.568 -27.173 1.00 90.94 81 GLU A O 1
ATOM 668 N N . GLU A 1 82 ? 7.712 -3.004 -27.868 1.00 83.88 82 GLU A N 1
ATOM 669 C CA . GLU A 1 82 ? 8.559 -3.639 -28.866 1.00 83.88 82 GLU A CA 1
ATOM 670 C C . GLU A 1 82 ? 8.666 -2.673 -30.040 1.00 83.88 82 GLU A C 1
ATOM 672 O O . GLU A 1 82 ? 7.690 -2.422 -30.750 1.00 83.88 82 GLU A O 1
ATOM 677 N N . ARG A 1 83 ? 9.850 -2.080 -30.214 1.00 75.75 83 ARG A N 1
ATOM 678 C CA . ARG A 1 83 ? 10.124 -1.224 -31.363 1.00 75.75 83 ARG A CA 1
ATOM 679 C C . ARG A 1 83 ? 9.956 -2.091 -32.611 1.00 75.75 83 ARG A C 1
ATOM 681 O O . ARG A 1 83 ? 10.775 -2.973 -32.854 1.00 75.75 83 ARG A O 1
ATOM 688 N N . ARG A 1 84 ? 8.883 -1.875 -33.370 1.00 73.06 84 ARG A N 1
ATOM 689 C CA . ARG A 1 84 ? 8.763 -2.447 -34.711 1.00 73.06 84 ARG A CA 1
ATOM 690 C C . ARG A 1 84 ? 9.798 -1.736 -35.575 1.00 73.06 84 ARG A C 1
ATOM 692 O O . ARG A 1 84 ? 9.725 -0.521 -35.730 1.00 73.06 84 ARG A O 1
ATOM 699 N N . GLU A 1 85 ? 10.802 -2.468 -36.039 1.00 68.56 85 GLU A N 1
ATOM 700 C CA . GLU A 1 85 ? 11.624 -2.007 -37.156 1.00 68.56 85 GLU A CA 1
ATOM 701 C C . GLU A 1 85 ? 10.737 -2.101 -38.403 1.00 68.56 85 GLU A C 1
ATOM 703 O O . GLU A 1 85 ? 10.260 -3.188 -38.738 1.00 68.56 85 GLU A O 1
ATOM 708 N N . GLU A 1 86 ? 10.413 -0.947 -38.988 1.00 63.81 86 GLU A N 1
ATOM 709 C CA . GLU A 1 86 ? 9.746 -0.836 -40.294 1.00 63.81 86 GLU A CA 1
ATOM 710 C C . GLU A 1 86 ? 10.737 -1.060 -41.440 1.00 63.81 86 GLU A C 1
ATOM 712 O O . GLU A 1 86 ? 11.892 -0.581 -41.327 1.00 63.81 86 GLU A O 1
#

InterPro domains:
  IPR007539 Domain of unknown function DUF551 [PF04448] (6-78)

Sequence (86 aa):
MNNKTWIPCSERLPEEKDAGILKKLGTEKRSEYVLATVEVKGERMTVTACTYDGKWDWNMKYAFPDFKVVAWMPLPEPYREERREE

Solvent-accessible surface area (backbone atoms only — not comparable to full-atom values): 5318 Å² total; per-residue (Å²): 130,87,77,79,56,79,40,44,46,88,79,51,75,80,70,62,42,82,35,70,82,38,44,84,77,76,33,61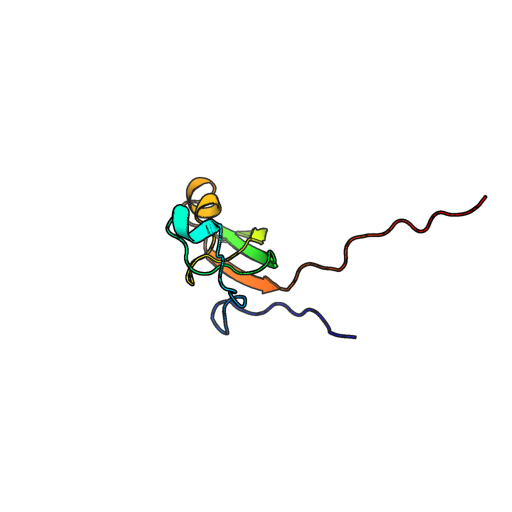,28,31,27,67,70,23,39,28,35,34,36,46,95,87,45,76,49,80,44,81,42,38,35,45,75,92,34,72,49,67,73,52,48,76,78,35,81,71,55,40,76,52,30,32,29,72,59,74,81,79,88,73,84,77,80,76,86,127

Organism: NCBI:txid2606636

Radius of gyration: 15.55 Å; Cα contacts (8 Å, |Δi|>4): 139; chains: 1; bounding box: 36×30×52 Å

Secondary structure (DSSP, 8-state):
------EETTT-PPPEEE-GGGGGGT-SEEEPPEEEEEEETTEEEEEEE-EETTEE-THHHHH-TT-EEEEEEEPPPPP-------

Foldseek 3Di:
DPPQDKAFVVRHFADWDQPVVCVVVVFGIKHDWWWWWKAAPNDIDIDIWMDTPSHIDCVVCVVGVRIDGTIITHDDDDDDDDPDDD

pLDDT: mean 85.3, std 11.57, range [40.97, 96.69]

Mean predicted aligned error: 6.64 Å